Protein AF-A0A942F3J2-F1 (afdb_monomer_lite)

Sequence (173 aa):
MENQNAFQFQWNSALGYSVSLFLLINFIYLLLGILTPILYPGNSMKFTEMFGLVFSPRSDKAAFGKTTLEIVGQNSAIMSTKIAIYQMYFGLYCAIAILHFFIVWFGLKCGHSWALWALTASNFAVIFFFILGARYFSQQLTPLYFKDLPPYATIPGLLLPIATVLGWLGLHS

Secondary structure (DSSP, 8-state):
----------TTSHHHHHHHHHHHHHHHHHHHHHHHHHH-SSS-HHHHHHH-SSS-HHHHHHHHSS-HHHHHHH-HHHHHHHHHHHHHHHHHHHHHHHHHHHIIIIIGGGT-HHHHHHHHHHHHHHHHHHHHHHHHHHHHT----GGGS-HHHHHHHHHHHHHHHHHHHHHH-

Structure (mmCIF, N/CA/C/O backbone):
data_AF-A0A942F3J2-F1
#
_entry.id   AF-A0A942F3J2-F1
#
loop_
_atom_site.group_PDB
_atom_site.id
_atom_site.type_symbol
_atom_site.label_atom_id
_atom_site.label_alt_id
_atom_site.label_comp_id
_atom_site.label_asym_id
_atom_site.label_entity_id
_atom_site.label_seq_id
_atom_site.pdbx_PDB_ins_code
_atom_site.Cartn_x
_atom_site.Cartn_y
_atom_site.Cartn_z
_atom_site.occupancy
_atom_site.B_iso_or_equiv
_atom_site.auth_seq_id
_atom_site.auth_comp_id
_atom_site.auth_asym_id
_atom_site.auth_atom_id
_atom_site.pdbx_PDB_model_num
ATOM 1 N N . MET A 1 1 ? 32.577 -4.123 -32.728 1.00 42.91 1 MET A N 1
ATOM 2 C CA . MET A 1 1 ? 32.293 -4.607 -31.363 1.00 42.91 1 MET A CA 1
ATOM 3 C C . MET A 1 1 ? 31.045 -3.887 -30.894 1.00 42.91 1 MET A C 1
ATOM 5 O O . MET A 1 1 ? 30.982 -2.679 -31.048 1.00 42.91 1 MET A O 1
ATOM 9 N N . GLU A 1 2 ? 30.051 -4.693 -30.525 1.00 42.31 2 GLU A N 1
ATOM 10 C CA . GLU A 1 2 ? 28.687 -4.414 -30.043 1.00 42.31 2 GLU A CA 1
ATOM 11 C C . GLU A 1 2 ? 28.139 -2.9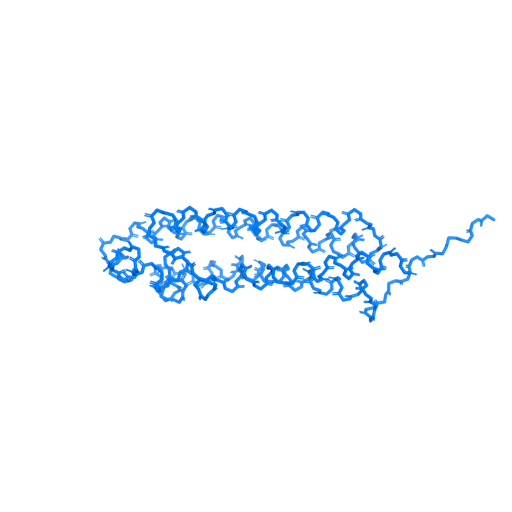82 -30.152 1.00 42.31 2 GLU A C 1
ATOM 13 O O . GLU A 1 2 ? 28.434 -2.111 -29.339 1.00 42.31 2 GLU A O 1
ATOM 18 N N . ASN A 1 3 ? 27.198 -2.801 -31.088 1.00 43.69 3 ASN A N 1
ATOM 19 C CA . ASN A 1 3 ? 26.100 -1.852 -30.914 1.00 43.69 3 ASN A CA 1
ATOM 20 C C . ASN A 1 3 ? 25.304 -2.292 -29.678 1.00 43.69 3 ASN A C 1
ATOM 22 O O . ASN A 1 3 ? 24.368 -3.086 -29.780 1.00 43.69 3 ASN A O 1
ATOM 26 N N . GLN A 1 4 ? 25.691 -1.809 -28.499 1.00 50.28 4 GLN A N 1
ATOM 27 C CA . GLN A 1 4 ? 24.796 -1.826 -27.354 1.00 50.28 4 GLN A CA 1
ATOM 28 C C . GLN A 1 4 ? 23.656 -0.872 -27.697 1.00 50.28 4 GLN A C 1
ATOM 30 O O . GLN A 1 4 ? 23.820 0.346 -27.645 1.00 50.28 4 GLN A O 1
ATOM 35 N N . ASN A 1 5 ? 22.514 -1.422 -28.113 1.00 56.06 5 ASN A N 1
ATOM 36 C CA . ASN A 1 5 ? 21.263 -0.679 -28.153 1.00 56.06 5 ASN A CA 1
ATOM 37 C C . ASN A 1 5 ? 21.021 -0.150 -26.736 1.00 56.06 5 ASN A C 1
ATOM 39 O O . ASN A 1 5 ? 20.577 -0.887 -25.857 1.00 56.06 5 ASN A O 1
ATOM 43 N N . ALA A 1 6 ? 21.404 1.103 -26.490 1.00 66.81 6 ALA A N 1
ATOM 44 C CA . ALA A 1 6 ? 21.184 1.749 -25.213 1.00 66.81 6 ALA A CA 1
ATOM 45 C C . ALA A 1 6 ? 19.676 1.771 -24.973 1.00 66.81 6 ALA A C 1
ATOM 47 O O . ALA A 1 6 ? 18.925 2.320 -25.780 1.00 66.81 6 ALA A O 1
ATOM 48 N N . PHE A 1 7 ? 19.234 1.138 -23.891 1.00 79.69 7 PHE A N 1
ATOM 49 C CA . PHE A 1 7 ? 17.839 1.150 -23.487 1.00 79.69 7 PHE A CA 1
ATOM 50 C C . PHE A 1 7 ? 17.353 2.606 -23.379 1.00 79.69 7 PHE A C 1
ATOM 52 O O . PHE A 1 7 ? 17.855 3.371 -22.553 1.00 79.69 7 PHE A O 1
ATOM 59 N N . GLN A 1 8 ? 16.406 3.010 -24.233 1.00 87.38 8 GLN A N 1
ATOM 60 C CA . GLN A 1 8 ? 15.860 4.368 -24.233 1.00 87.38 8 GLN A CA 1
ATOM 61 C C . GLN A 1 8 ? 14.493 4.399 -23.558 1.00 87.38 8 GLN A C 1
ATOM 63 O O . GLN A 1 8 ? 13.477 4.007 -24.127 1.00 87.38 8 GLN A O 1
ATOM 68 N N . PHE A 1 9 ? 14.466 4.918 -22.334 1.00 92.19 9 PHE A N 1
ATOM 69 C CA . PHE A 1 9 ? 13.232 5.118 -21.589 1.00 92.19 9 PHE A CA 1
ATOM 70 C C . PHE A 1 9 ? 12.391 6.265 -22.172 1.00 92.19 9 PHE A C 1
ATOM 72 O O . PHE A 1 9 ? 12.898 7.363 -22.410 1.00 92.19 9 PHE A O 1
ATOM 79 N N . GLN A 1 10 ? 11.084 6.038 -22.312 1.00 94.31 10 GLN A N 1
ATOM 80 C CA . GLN A 1 10 ? 10.107 7.044 -22.734 1.00 94.31 10 GLN A CA 1
ATOM 81 C C . GLN A 1 10 ? 8.908 7.047 -21.781 1.00 94.31 10 GLN A C 1
ATOM 83 O O . GLN A 1 10 ? 8.343 6.000 -21.484 1.00 94.31 10 GLN A O 1
ATOM 88 N N . TRP A 1 11 ? 8.474 8.227 -21.331 1.00 95.19 11 TRP A N 1
ATOM 89 C CA . TRP A 1 11 ? 7.345 8.352 -20.396 1.00 95.19 11 TRP A CA 1
ATOM 90 C C . TRP A 1 11 ? 5.998 7.920 -20.987 1.00 95.19 11 TRP A C 1
ATOM 92 O O . TRP A 1 11 ? 5.145 7.433 -20.254 1.00 95.19 11 TRP A O 1
ATOM 102 N N . ASN A 1 12 ? 5.832 8.056 -22.304 1.00 94.88 12 ASN A N 1
ATOM 103 C CA . ASN A 1 12 ? 4.596 7.705 -23.008 1.00 94.88 12 ASN A CA 1
ATOM 104 C C . ASN A 1 12 ? 4.555 6.232 -23.459 1.00 94.88 12 ASN A C 1
ATOM 106 O O . ASN A 1 12 ? 3.647 5.842 -24.188 1.00 94.88 12 ASN A O 1
ATOM 110 N N . SER A 1 13 ? 5.538 5.413 -23.068 1.00 95.25 13 SER A N 1
ATOM 111 C CA . SER A 1 13 ? 5.534 3.974 -23.347 1.00 95.25 13 SER A CA 1
ATOM 112 C C . SER A 1 13 ? 4.800 3.191 -22.254 1.00 95.25 13 SER A C 1
ATOM 114 O O . SER A 1 13 ? 4.551 3.701 -21.159 1.00 95.25 13 SER A O 1
ATOM 116 N N . ALA A 1 14 ? 4.507 1.911 -22.513 1.00 95.75 14 ALA A N 1
ATOM 117 C CA . ALA A 1 14 ? 3.944 1.008 -21.505 1.00 95.75 14 ALA A CA 1
ATOM 118 C C . ALA A 1 14 ? 4.797 0.967 -20.220 1.00 95.75 14 ALA A C 1
ATOM 120 O O . ALA A 1 14 ? 4.256 1.021 -19.113 1.00 95.75 14 ALA A O 1
ATOM 121 N N . LEU A 1 15 ? 6.130 0.979 -20.351 1.00 96.19 15 LEU A N 1
ATOM 122 C CA . LEU A 1 15 ? 7.026 1.035 -19.197 1.00 96.19 15 LEU A CA 1
ATOM 123 C C . LEU A 1 15 ? 6.925 2.374 -18.454 1.00 96.19 15 LEU A C 1
ATOM 125 O O . LEU A 1 15 ? 6.917 2.389 -17.225 1.00 96.19 15 LEU A O 1
ATOM 129 N N . GLY A 1 16 ? 6.812 3.493 -19.174 1.00 96.38 16 GLY A N 1
ATOM 130 C CA . GLY A 1 16 ? 6.612 4.818 -18.582 1.00 96.38 16 GLY A CA 1
ATOM 131 C C . GLY A 1 16 ? 5.331 4.920 -17.747 1.00 96.38 16 GLY A C 1
ATOM 132 O O . GLY A 1 16 ? 5.359 5.435 -16.621 1.00 96.38 16 GLY A O 1
ATOM 133 N N . TYR A 1 17 ? 4.228 4.342 -18.229 1.00 97.69 17 TYR A N 1
ATOM 134 C CA . TYR A 1 17 ? 2.990 4.227 -17.454 1.00 97.69 17 TYR A CA 1
ATOM 135 C C . TYR A 1 17 ? 3.141 3.302 -16.241 1.00 97.69 17 TYR A C 1
ATOM 137 O O . TYR A 1 17 ? 2.684 3.654 -15.154 1.00 97.69 17 TYR A O 1
ATOM 145 N N . SER A 1 18 ? 3.828 2.164 -16.383 1.00 97.62 18 SER A N 1
ATOM 146 C CA . SER A 1 18 ? 4.124 1.264 -15.258 1.00 97.62 18 SER A CA 1
ATOM 147 C C . SER A 1 18 ? 4.920 1.963 -14.154 1.00 97.62 18 SER A C 1
ATOM 149 O O . SER A 1 18 ? 4.510 1.951 -12.993 1.00 97.62 18 SER A O 1
ATOM 151 N N . VAL A 1 19 ? 6.008 2.651 -14.523 1.00 97.25 19 VAL A N 1
ATOM 152 C CA . VAL A 1 19 ? 6.818 3.474 -13.612 1.00 97.25 19 VAL A CA 1
ATOM 153 C C . VAL A 1 19 ? 5.938 4.496 -12.893 1.00 97.25 19 VAL A C 1
ATOM 155 O O . VAL A 1 19 ? 6.003 4.603 -11.670 1.00 97.25 19 VAL A O 1
ATOM 158 N N . SER A 1 20 ? 5.074 5.201 -13.626 1.00 97.75 20 SER A N 1
ATOM 159 C CA . SER A 1 20 ? 4.176 6.210 -13.049 1.00 97.75 20 SER A CA 1
ATOM 160 C C . SER A 1 20 ? 3.190 5.609 -12.043 1.00 97.75 20 SER A C 1
ATOM 162 O O . SER A 1 20 ? 2.974 6.180 -10.974 1.00 97.75 20 SER A O 1
ATOM 164 N N . LEU A 1 21 ? 2.630 4.433 -12.338 1.00 97.50 21 LEU A N 1
ATOM 165 C CA . LEU A 1 21 ? 1.716 3.738 -11.431 1.00 97.50 21 LEU A CA 1
ATOM 166 C C . LEU A 1 21 ? 2.424 3.233 -10.171 1.00 97.50 21 LEU A C 1
ATOM 168 O O . LEU A 1 21 ? 1.898 3.411 -9.074 1.00 97.50 21 LEU A O 1
ATOM 172 N N . PHE A 1 22 ? 3.627 2.662 -10.289 1.00 97.44 22 PHE A N 1
ATOM 173 C CA . PHE A 1 22 ? 4.405 2.270 -9.111 1.00 97.44 22 PHE A CA 1
ATOM 174 C C . PHE A 1 22 ? 4.799 3.480 -8.257 1.00 97.44 22 PHE A C 1
ATOM 176 O O . PHE A 1 22 ? 4.722 3.402 -7.031 1.00 97.44 22 PHE A O 1
ATOM 183 N N . LEU A 1 23 ? 5.159 4.613 -8.872 1.00 96.56 23 LEU A N 1
ATOM 184 C CA . LEU A 1 23 ? 5.386 5.863 -8.139 1.00 96.56 23 LEU A CA 1
ATOM 185 C C . LEU A 1 23 ? 4.121 6.334 -7.417 1.00 96.56 23 LEU A C 1
ATOM 187 O O . LEU A 1 23 ? 4.210 6.717 -6.255 1.00 96.56 23 LEU A O 1
ATOM 191 N N . LEU A 1 24 ? 2.954 6.264 -8.060 1.00 95.44 24 LEU A N 1
ATOM 192 C CA . LEU A 1 24 ? 1.680 6.637 -7.444 1.00 95.44 24 LEU A CA 1
ATOM 193 C C . LEU A 1 24 ? 1.332 5.736 -6.249 1.00 95.44 24 LEU A C 1
ATOM 195 O O . LEU A 1 24 ? 0.960 6.241 -5.191 1.00 95.44 24 LEU A O 1
ATOM 199 N N . ILE A 1 25 ? 1.501 4.418 -6.385 1.00 93.75 25 ILE A N 1
ATOM 200 C CA . ILE A 1 25 ? 1.305 3.461 -5.284 1.00 93.75 25 ILE A CA 1
ATOM 201 C C . ILE A 1 25 ? 2.250 3.786 -4.118 1.00 93.75 25 ILE A C 1
ATOM 203 O O . ILE A 1 25 ? 1.812 3.887 -2.972 1.00 93.75 25 ILE A O 1
ATOM 207 N N . ASN A 1 26 ? 3.533 4.019 -4.403 1.00 92.75 26 ASN A N 1
ATOM 208 C CA . ASN A 1 26 ? 4.510 4.383 -3.375 1.00 92.75 26 ASN A CA 1
ATOM 209 C C . ASN A 1 26 ? 4.179 5.715 -2.710 1.00 92.75 26 ASN A C 1
ATOM 211 O O . ASN A 1 26 ? 4.351 5.854 -1.502 1.00 92.75 26 ASN A O 1
ATOM 215 N N . PHE A 1 27 ? 3.694 6.683 -3.483 1.00 93.06 27 PHE A N 1
ATOM 216 C CA . PHE A 1 27 ? 3.292 7.980 -2.966 1.00 93.06 27 PHE A CA 1
ATOM 217 C C . PHE A 1 27 ? 2.136 7.851 -1.970 1.00 93.06 27 PHE A C 1
ATOM 219 O O . PHE A 1 27 ? 2.165 8.510 -0.934 1.00 93.06 27 PHE A O 1
ATOM 226 N N . ILE A 1 28 ? 1.176 6.950 -2.207 1.00 89.88 28 ILE A N 1
ATOM 227 C CA . ILE A 1 28 ? 0.106 6.645 -1.242 1.00 89.88 28 ILE A CA 1
ATOM 228 C C . ILE A 1 28 ? 0.695 6.124 0.077 1.00 89.88 28 ILE A C 1
ATOM 230 O O . ILE A 1 28 ? 0.343 6.630 1.142 1.00 89.88 28 ILE A O 1
ATOM 234 N N . TYR A 1 29 ? 1.617 5.158 0.033 1.00 88.12 29 TYR A N 1
ATOM 235 C CA . TYR A 1 29 ? 2.242 4.628 1.253 1.00 88.12 29 TYR A CA 1
ATOM 236 C C . TYR A 1 29 ? 3.110 5.655 1.975 1.00 88.12 29 TYR A C 1
ATOM 238 O O . TYR A 1 29 ? 3.074 5.731 3.203 1.00 88.12 29 TYR A O 1
ATOM 246 N N . LEU A 1 30 ? 3.849 6.473 1.225 1.00 89.50 30 LEU A N 1
ATOM 247 C CA . LEU A 1 30 ? 4.657 7.550 1.781 1.00 89.50 30 LEU A CA 1
ATOM 248 C C . LEU A 1 30 ? 3.776 8.601 2.465 1.00 89.50 30 LEU A C 1
ATOM 250 O O . LEU A 1 30 ? 4.075 9.013 3.584 1.00 89.50 30 LEU A O 1
ATOM 254 N N . LEU A 1 31 ? 2.670 8.999 1.827 1.00 86.88 31 LEU A N 1
ATOM 255 C CA . LEU A 1 31 ? 1.705 9.924 2.415 1.00 86.88 31 LEU A CA 1
ATOM 256 C C . LEU A 1 31 ? 1.135 9.373 3.718 1.00 86.88 31 LEU A C 1
ATOM 258 O O . LEU A 1 31 ? 1.086 10.107 4.693 1.00 86.88 31 LEU A O 1
ATOM 262 N N . LEU A 1 32 ? 0.754 8.097 3.780 1.00 79.19 32 LEU A N 1
ATOM 263 C CA . LEU A 1 32 ? 0.280 7.496 5.033 1.00 79.19 32 LEU A CA 1
ATOM 264 C C . LEU A 1 32 ? 1.370 7.489 6.102 1.00 79.19 32 LEU A C 1
ATOM 266 O O . LEU A 1 32 ? 1.113 7.851 7.249 1.00 79.19 32 LEU A O 1
ATOM 270 N N . GLY A 1 33 ? 2.586 7.124 5.706 1.00 80.00 33 GLY A N 1
ATOM 271 C CA . GLY A 1 33 ? 3.770 7.138 6.549 1.00 80.00 33 GLY A CA 1
ATOM 272 C C . GLY A 1 33 ? 4.011 8.489 7.227 1.00 80.00 33 GLY A C 1
ATOM 273 O O . GLY A 1 33 ? 4.159 8.566 8.447 1.00 80.00 33 GLY A O 1
ATOM 274 N N . ILE A 1 34 ? 3.992 9.560 6.432 1.00 83.00 34 ILE A N 1
ATOM 275 C CA . ILE A 1 34 ? 4.259 10.935 6.877 1.00 83.00 34 ILE A CA 1
ATOM 276 C C . ILE A 1 34 ? 3.052 11.550 7.589 1.00 83.00 34 ILE A C 1
ATOM 278 O O . ILE A 1 34 ? 3.210 12.217 8.610 1.00 83.00 34 ILE A O 1
ATOM 282 N N . LEU A 1 35 ? 1.841 11.352 7.065 1.00 78.69 35 LEU A N 1
ATOM 283 C CA . LEU A 1 35 ? 0.640 11.978 7.613 1.00 78.69 35 LEU A CA 1
ATOM 284 C C . LEU A 1 35 ? 0.252 11.383 8.959 1.00 78.69 35 LEU A C 1
ATOM 286 O O . LEU A 1 35 ? -0.323 12.097 9.767 1.00 78.69 35 LEU A O 1
ATOM 290 N N . THR A 1 36 ? 0.583 10.125 9.246 1.00 71.50 36 THR A N 1
ATOM 291 C CA . THR A 1 36 ? 0.244 9.496 10.531 1.00 71.50 36 THR A CA 1
ATOM 292 C C . THR A 1 36 ? 0.720 10.319 11.738 1.00 71.50 36 THR A C 1
ATOM 294 O O . THR A 1 36 ? -0.139 10.795 12.479 1.00 71.50 36 THR A O 1
ATOM 297 N N . PRO A 1 37 ? 2.022 10.596 11.954 1.00 70.00 37 PRO A N 1
ATOM 298 C CA . PRO A 1 37 ? 2.447 11.418 13.093 1.00 70.00 37 PRO A CA 1
ATOM 299 C C . PRO A 1 37 ? 1.772 12.798 13.144 1.00 70.00 37 PRO A C 1
ATOM 301 O O . PRO A 1 37 ? 1.546 13.330 14.227 1.00 70.00 37 PRO A O 1
ATOM 304 N N . ILE A 1 38 ? 1.438 13.369 11.981 1.00 73.19 38 ILE A N 1
ATOM 305 C CA . ILE A 1 38 ? 0.835 14.705 11.845 1.00 73.19 38 ILE A CA 1
ATOM 306 C C . ILE A 1 38 ? -0.674 14.691 12.131 1.00 73.19 38 ILE A C 1
ATOM 308 O O . ILE A 1 38 ? -1.220 15.689 12.597 1.00 73.19 38 ILE A O 1
ATOM 312 N N . LEU A 1 39 ? -1.360 13.582 11.852 1.00 67.25 39 LEU A N 1
ATOM 313 C CA . LEU A 1 39 ? -2.804 13.421 12.036 1.00 67.25 39 LEU A CA 1
ATOM 314 C C . LEU A 1 39 ? -3.167 12.847 13.414 1.00 67.25 39 LEU A C 1
ATOM 316 O O . LEU A 1 39 ? -4.307 13.020 13.853 1.00 67.25 39 LEU A O 1
ATOM 320 N N . TYR A 1 40 ? -2.199 12.260 14.126 1.00 65.75 40 TYR A N 1
ATOM 321 C CA . TYR A 1 40 ? -2.332 11.774 15.505 1.00 65.75 40 TYR A CA 1
ATOM 322 C C . TYR A 1 40 ? -1.658 12.641 16.606 1.00 65.75 40 TYR A C 1
ATOM 324 O O . TYR A 1 40 ? -1.204 12.073 17.606 1.00 65.75 40 TYR A O 1
ATOM 332 N N . PRO A 1 41 ? -1.568 13.988 16.534 1.00 60.03 41 PRO A N 1
ATOM 333 C CA . PRO A 1 41 ? -1.040 14.758 17.649 1.00 60.03 41 PRO A CA 1
ATOM 334 C C . PRO A 1 41 ? -2.048 14.699 18.802 1.00 60.03 41 PRO A C 1
ATOM 336 O O . PRO A 1 41 ? -3.184 15.150 18.676 1.00 60.03 41 PRO A O 1
ATOM 339 N N . GLY A 1 42 ? -1.628 14.120 19.929 1.00 53.03 42 GLY A N 1
ATOM 340 C CA . GLY A 1 42 ? -2.326 14.223 21.212 1.00 53.03 42 GLY A CA 1
ATOM 341 C C . GLY A 1 42 ? -3.773 13.721 21.216 1.00 53.03 42 GLY A C 1
ATOM 342 O O . GLY A 1 42 ? -4.699 14.513 21.354 1.00 53.03 42 GLY A O 1
ATOM 343 N N . ASN A 1 43 ? -3.976 12.400 21.143 1.00 54.94 43 ASN A N 1
ATOM 344 C CA . ASN A 1 43 ? -5.285 11.759 21.356 1.00 54.94 43 ASN A CA 1
ATOM 345 C C . ASN A 1 43 ? -6.423 12.267 20.439 1.00 54.94 43 ASN A C 1
ATOM 347 O O . ASN A 1 43 ? -7.603 12.119 20.767 1.00 54.94 43 ASN A O 1
ATOM 351 N N . SER A 1 44 ? -6.100 12.860 19.285 1.00 58.31 44 SER A N 1
ATOM 352 C CA . SER A 1 44 ? -7.088 13.432 18.371 1.00 58.31 44 SER A CA 1
ATOM 353 C C . SER A 1 44 ? -8.044 12.349 17.837 1.00 58.31 44 SER A C 1
ATOM 355 O O . SER A 1 44 ? -7.715 11.517 16.991 1.00 58.31 44 SER A O 1
ATOM 357 N N . MET A 1 45 ? -9.287 12.369 18.325 1.00 62.28 45 MET A N 1
ATOM 358 C CA . MET A 1 45 ? -10.329 11.403 17.946 1.00 62.28 45 MET A CA 1
ATOM 359 C C . MET A 1 45 ? -10.765 11.516 16.470 1.00 62.28 45 MET A C 1
ATOM 361 O O . MET A 1 45 ? -11.272 10.551 15.905 1.00 62.28 45 MET A O 1
ATOM 365 N N . LYS A 1 46 ? -10.483 12.647 15.804 1.00 65.75 46 LYS A N 1
ATOM 366 C CA . LYS A 1 46 ? -10.928 12.958 14.431 1.00 65.75 46 LYS A CA 1
ATOM 367 C C . LYS A 1 46 ? -10.463 11.959 13.368 1.00 65.75 46 LYS A C 1
ATOM 369 O O . LYS A 1 46 ? -11.226 11.607 12.475 1.00 65.75 46 LYS A O 1
ATOM 374 N N . PHE A 1 47 ? -9.219 11.482 13.439 1.00 66.19 47 PHE A N 1
ATOM 375 C CA . PHE A 1 47 ? -8.734 10.505 12.456 1.00 66.19 47 PHE A CA 1
ATOM 376 C C . PHE A 1 47 ? -9.404 9.136 12.651 1.00 66.19 47 PHE A C 1
ATOM 378 O O . PHE A 1 47 ? -9.733 8.435 11.696 1.00 66.19 47 PHE A O 1
ATOM 385 N N . THR A 1 48 ? -9.667 8.784 13.908 1.00 69.38 48 THR A N 1
ATOM 386 C CA . THR A 1 48 ? -10.323 7.531 14.289 1.00 69.38 48 THR A CA 1
ATOM 387 C C . THR A 1 48 ? -11.821 7.541 13.959 1.00 69.38 48 THR A C 1
ATOM 389 O O . THR A 1 48 ? -12.384 6.501 13.625 1.00 69.38 48 THR A O 1
ATOM 392 N N . GLU A 1 49 ? -12.461 8.710 13.956 1.00 71.25 49 GLU A N 1
ATOM 393 C CA . GLU A 1 49 ? -13.810 8.889 13.405 1.00 71.25 49 GLU A CA 1
ATOM 394 C C . GLU A 1 49 ? -13.855 8.679 11.886 1.00 71.25 49 GLU A C 1
ATOM 396 O O . GLU A 1 49 ? -14.812 8.101 11.381 1.00 71.25 49 GLU A O 1
ATOM 401 N N . MET A 1 50 ? -12.823 9.118 11.157 1.00 71.19 50 MET A N 1
ATOM 402 C CA . MET A 1 50 ? -12.786 9.031 9.693 1.00 71.19 50 MET A CA 1
ATOM 403 C C . MET A 1 50 ? -12.487 7.611 9.194 1.00 71.19 50 MET A C 1
ATOM 405 O O . MET A 1 50 ? -13.128 7.141 8.255 1.00 71.19 50 MET A O 1
ATOM 409 N N . PHE A 1 51 ? -11.535 6.918 9.824 1.00 75.88 51 PHE A N 1
ATOM 410 C CA . PHE A 1 51 ? -11.049 5.611 9.362 1.00 75.88 51 PHE A CA 1
ATOM 411 C C . PHE A 1 51 ? -11.477 4.430 10.245 1.00 75.88 51 PHE A C 1
ATOM 413 O O . PHE A 1 51 ? -11.161 3.286 9.935 1.00 75.88 51 PHE A O 1
ATOM 420 N N . GLY A 1 52 ? -12.215 4.678 11.328 1.00 79.81 52 GLY A N 1
ATOM 421 C CA . GLY A 1 52 ? -12.614 3.641 12.278 1.00 79.81 52 GLY A CA 1
ATOM 422 C C . GLY A 1 52 ? -11.486 3.233 13.227 1.00 79.81 52 GLY A C 1
ATOM 423 O O . GLY A 1 52 ? -10.415 3.841 13.269 1.00 79.81 52 GLY A O 1
ATOM 424 N N . LEU A 1 53 ? -11.733 2.199 14.026 1.00 82.31 53 LEU A N 1
ATOM 425 C CA . LEU A 1 53 ? -10.769 1.523 14.889 1.00 82.31 53 LEU A CA 1
ATOM 426 C C . LEU A 1 53 ? -9.881 0.551 14.097 1.00 82.31 53 LEU A C 1
ATOM 428 O O . LEU A 1 53 ? -8.662 0.605 14.263 1.00 82.31 53 LEU A O 1
ATOM 432 N N . VAL A 1 54 ? -10.476 -0.292 13.246 1.00 84.56 54 VAL A N 1
ATOM 433 C CA . VAL A 1 54 ? -9.783 -1.378 12.528 1.00 84.56 54 VAL A CA 1
ATOM 434 C C . VAL A 1 54 ? -9.903 -1.219 11.012 1.00 84.56 54 VAL A C 1
ATOM 436 O O . VAL A 1 54 ? -8.877 -1.086 10.347 1.00 84.56 54 VAL A O 1
ATOM 439 N N . PHE A 1 55 ? -11.128 -1.208 10.468 1.00 84.88 55 PHE A N 1
ATOM 440 C CA . PHE A 1 55 ? -11.368 -1.103 9.016 1.00 84.88 55 PHE A CA 1
ATOM 441 C C . PHE A 1 55 ? -12.188 0.128 8.637 1.00 84.88 55 PHE A C 1
ATOM 443 O O . PHE A 1 55 ? -11.800 0.880 7.744 1.00 84.88 55 PHE A O 1
ATOM 450 N N . SER A 1 56 ? -13.328 0.326 9.302 1.00 87.81 56 SER A N 1
ATOM 451 C CA . SER A 1 56 ? -14.222 1.454 9.057 1.00 87.81 56 SER A CA 1
ATOM 452 C C . SER A 1 56 ? -15.146 1.682 10.257 1.00 87.81 56 SER A C 1
ATOM 454 O O . SER A 1 56 ? -15.503 0.722 10.944 1.00 87.81 56 SER A O 1
ATOM 456 N N . PRO A 1 57 ? -15.655 2.907 10.480 1.00 88.06 57 PRO A N 1
ATOM 457 C CA . PRO A 1 57 ? -16.610 3.164 11.561 1.00 88.06 57 PRO A CA 1
ATOM 458 C C . PRO A 1 57 ? -17.857 2.270 11.490 1.00 88.06 57 PRO A C 1
ATOM 460 O O . PRO A 1 57 ? -18.426 1.895 12.514 1.00 88.06 57 PRO A O 1
ATOM 463 N N . ARG A 1 58 ? -18.276 1.900 10.272 1.00 89.50 58 ARG A N 1
ATOM 464 C CA . ARG A 1 58 ? -19.440 1.043 10.032 1.00 89.50 58 ARG A CA 1
ATOM 465 C C . ARG A 1 58 ? -19.184 -0.401 10.457 1.00 89.50 58 ARG A C 1
ATOM 467 O O . ARG A 1 58 ? -19.985 -0.951 11.210 1.00 89.50 58 ARG A O 1
ATOM 474 N N . SER A 1 59 ? -18.100 -1.006 9.968 1.00 90.25 59 SER A N 1
ATOM 475 C CA . SER A 1 59 ? -17.725 -2.380 10.326 1.00 90.25 59 SER A CA 1
ATOM 476 C C . SER A 1 59 ? -17.410 -2.491 11.810 1.00 90.25 59 SER A C 1
ATOM 478 O O . SER A 1 59 ? -17.803 -3.455 12.453 1.00 90.25 59 SER A O 1
ATOM 480 N N . ASP A 1 60 ? -16.771 -1.477 12.382 1.00 88.62 60 ASP A N 1
ATOM 481 C CA . ASP A 1 60 ? -16.355 -1.524 13.778 1.00 88.62 60 ASP A CA 1
ATOM 482 C C . ASP A 1 60 ? -17.562 -1.377 14.709 1.00 88.62 60 ASP A C 1
ATOM 484 O O . ASP A 1 60 ? -17.677 -2.112 15.687 1.00 88.62 60 ASP A O 1
ATOM 488 N N . LYS A 1 61 ? -18.539 -0.529 14.357 1.00 90.94 61 LYS A N 1
ATOM 489 C CA . LYS A 1 61 ? -19.814 -0.474 15.085 1.00 90.94 61 LYS A CA 1
ATOM 490 C C . LYS A 1 61 ? -20.575 -1.797 15.020 1.00 90.94 61 LYS A C 1
ATOM 492 O O . LYS A 1 61 ? -21.150 -2.208 16.024 1.00 90.94 61 LYS A O 1
ATOM 497 N N . ALA A 1 62 ? -20.582 -2.461 13.864 1.00 91.50 62 ALA A N 1
ATOM 498 C CA . ALA A 1 62 ? -21.212 -3.771 13.720 1.00 91.50 62 ALA A CA 1
ATOM 499 C C . ALA A 1 62 ? -20.485 -4.857 14.535 1.00 91.50 62 ALA A C 1
ATOM 501 O O . ALA A 1 62 ? -21.142 -5.681 15.160 1.00 91.50 62 ALA A O 1
ATOM 502 N N . ALA A 1 63 ? -19.150 -4.819 14.574 1.00 91.38 63 ALA A N 1
ATOM 503 C CA . ALA A 1 63 ? -18.316 -5.762 15.317 1.00 91.38 63 ALA A CA 1
ATOM 504 C C . ALA A 1 63 ? -18.430 -5.602 16.840 1.00 91.38 63 ALA A C 1
ATOM 506 O O . ALA A 1 63 ? -18.511 -6.589 17.566 1.00 91.38 63 ALA A O 1
ATOM 507 N N . PHE A 1 64 ? -18.404 -4.362 17.334 1.00 90.00 64 PHE A N 1
ATOM 508 C CA . PHE A 1 64 ? -18.267 -4.073 18.765 1.00 90.00 64 PHE A CA 1
ATOM 509 C C . PHE A 1 64 ? -19.564 -3.579 19.423 1.00 90.00 64 PHE A C 1
ATOM 511 O O . PHE A 1 64 ? -19.583 -3.322 20.627 1.00 90.00 64 PHE A O 1
ATOM 518 N N . GLY A 1 65 ? -20.639 -3.389 18.650 1.00 91.50 65 GLY A N 1
ATOM 519 C CA . GLY A 1 65 ? -21.933 -2.881 19.126 1.00 91.50 65 GLY A CA 1
ATOM 520 C C . GLY A 1 65 ? -21.916 -1.422 19.600 1.00 91.50 65 GLY A C 1
ATOM 521 O O . GLY A 1 65 ? -22.950 -0.892 19.999 1.00 91.50 65 GLY A O 1
ATOM 522 N N . LYS A 1 66 ? -20.756 -0.764 19.549 1.00 90.44 66 LYS A N 1
ATOM 523 C CA . LYS A 1 66 ? -20.512 0.609 19.994 1.00 90.44 66 LYS A CA 1
ATOM 524 C C . LYS A 1 66 ? -19.777 1.372 18.908 1.00 90.44 66 LYS A C 1
ATOM 526 O O . LYS A 1 66 ? -19.017 0.801 18.128 1.00 90.44 66 LYS A O 1
ATOM 531 N N . THR A 1 67 ? -19.995 2.674 18.853 1.00 87.56 67 THR A N 1
ATOM 532 C CA . THR A 1 67 ? -19.216 3.561 17.993 1.00 87.56 67 THR A CA 1
ATOM 533 C C . THR A 1 67 ? -17.762 3.615 18.455 1.00 87.56 67 THR A C 1
ATOM 535 O O . THR A 1 67 ? -17.447 3.412 19.629 1.00 87.56 67 THR A O 1
ATOM 538 N N . THR A 1 68 ? -16.855 3.941 17.536 1.00 81.94 68 THR A N 1
ATOM 539 C CA . THR A 1 68 ? -15.432 4.055 17.861 1.00 81.94 68 THR A CA 1
ATOM 540 C C . THR A 1 68 ? -15.158 5.071 18.974 1.00 81.94 68 THR A C 1
ATOM 542 O O . THR A 1 68 ? -14.303 4.836 19.823 1.00 81.94 68 THR A O 1
ATOM 545 N N . LEU A 1 69 ? -15.922 6.167 19.010 1.00 82.19 69 LEU A N 1
ATOM 546 C CA . LEU A 1 69 ? -15.832 7.189 20.055 1.00 82.19 69 LEU A CA 1
ATOM 547 C C . LEU A 1 69 ? -16.237 6.666 21.428 1.00 82.19 69 LEU A C 1
ATOM 549 O O . LEU A 1 69 ? -15.569 6.966 22.410 1.00 82.19 69 LEU A O 1
ATOM 553 N N . GLU A 1 70 ? -17.296 5.864 21.510 1.00 87.56 70 GLU A N 1
ATOM 554 C CA . GLU A 1 70 ? -17.720 5.267 22.779 1.00 87.56 70 GLU A CA 1
ATOM 555 C C . GLU A 1 70 ? -16.669 4.287 23.309 1.00 87.56 70 GLU A C 1
ATOM 557 O O . GLU A 1 70 ? -16.408 4.255 24.509 1.00 87.56 70 GLU A O 1
ATOM 562 N N . ILE A 1 71 ? -16.030 3.519 22.420 1.00 84.69 71 ILE A N 1
ATOM 563 C CA . ILE A 1 71 ? -14.960 2.579 22.786 1.00 84.69 71 ILE A CA 1
ATOM 564 C C . ILE A 1 71 ? -13.737 3.339 23.312 1.00 84.69 71 ILE A C 1
ATOM 566 O O . ILE A 1 71 ? -13.228 3.025 24.388 1.00 84.69 71 ILE A O 1
ATOM 570 N N . VAL A 1 72 ? -13.287 4.360 22.580 1.00 82.62 72 VAL A N 1
ATOM 571 C CA . VAL A 1 72 ? -12.124 5.173 22.967 1.00 82.62 72 VAL A CA 1
ATOM 572 C C . VAL A 1 72 ? -12.408 6.005 24.221 1.00 82.62 72 VAL A C 1
ATOM 574 O O . VAL A 1 72 ? -11.541 6.119 25.085 1.00 82.62 72 VAL A O 1
ATOM 577 N N . GLY A 1 73 ? -13.622 6.540 24.361 1.00 82.19 73 GLY A N 1
ATOM 578 C CA . GLY A 1 73 ? -14.044 7.306 25.533 1.00 82.19 73 GLY A CA 1
ATOM 579 C C . GLY A 1 73 ? -14.135 6.463 26.807 1.00 82.19 73 GLY A C 1
ATOM 580 O O . GLY A 1 73 ? -13.899 6.978 27.895 1.00 82.19 73 GLY A O 1
ATOM 581 N N . GLN A 1 74 ? -14.428 5.164 26.683 1.00 85.62 74 GLN A N 1
ATOM 582 C CA . GLN A 1 74 ? -14.450 4.226 27.812 1.00 85.62 74 GLN A CA 1
ATOM 583 C C . GLN A 1 74 ? -13.060 3.699 28.174 1.00 85.62 74 GLN A C 1
ATOM 585 O O . GLN A 1 74 ? -12.820 3.358 29.331 1.00 85.62 74 GLN A O 1
ATOM 590 N N . ASN A 1 75 ? -12.147 3.608 27.204 1.00 84.00 75 ASN A N 1
ATOM 591 C CA . ASN A 1 75 ? -10.802 3.103 27.437 1.00 84.00 75 ASN A CA 1
ATOM 592 C C . ASN A 1 75 ? -9.773 3.806 26.541 1.00 84.00 75 ASN A C 1
ATOM 594 O O . ASN A 1 75 ? -9.505 3.395 25.408 1.00 84.00 75 ASN A O 1
ATOM 598 N N . SER A 1 76 ? -9.135 4.836 27.095 1.00 81.94 76 SER A N 1
ATOM 599 C CA . SER A 1 76 ? -8.094 5.608 26.411 1.00 81.94 76 SER A CA 1
ATOM 600 C C . SER A 1 76 ? -6.855 4.776 26.057 1.00 81.94 76 SER A C 1
ATOM 602 O O . SER A 1 76 ? -6.154 5.117 25.104 1.00 81.94 76 SER A O 1
ATOM 604 N N . ALA A 1 77 ? -6.602 3.656 26.748 1.00 86.31 77 ALA A N 1
ATOM 605 C CA . ALA A 1 77 ? -5.476 2.779 26.434 1.00 86.31 77 ALA A CA 1
ATOM 606 C C . ALA A 1 77 ? -5.625 2.130 25.050 1.00 86.31 77 ALA A C 1
ATOM 608 O O . ALA A 1 77 ? -4.627 1.975 24.353 1.00 86.31 77 ALA A O 1
ATOM 609 N N . ILE A 1 78 ? -6.854 1.833 24.603 1.00 84.69 78 ILE A N 1
ATOM 610 C CA . ILE A 1 78 ? -7.109 1.276 23.262 1.00 84.69 78 ILE A CA 1
ATOM 611 C C . ILE A 1 78 ? -6.621 2.245 22.180 1.00 84.69 78 ILE A C 1
ATOM 613 O O . ILE A 1 78 ? -5.964 1.832 21.223 1.00 84.69 78 ILE A O 1
ATOM 617 N N . MET A 1 79 ? -6.903 3.539 22.347 1.00 81.38 79 MET A N 1
ATOM 618 C CA . MET A 1 79 ? -6.454 4.572 21.416 1.00 81.38 79 MET A CA 1
ATOM 619 C C . MET A 1 79 ? -4.931 4.704 21.426 1.00 81.38 79 MET A C 1
ATOM 621 O O . MET A 1 79 ? -4.315 4.700 20.363 1.00 81.38 79 MET A O 1
ATOM 625 N N . SER A 1 80 ? -4.309 4.740 22.607 1.00 82.81 80 SER A N 1
ATOM 626 C CA . SER A 1 80 ? -2.848 4.799 22.734 1.00 82.81 80 SER A CA 1
ATOM 627 C C . SER A 1 80 ? -2.159 3.595 22.085 1.00 82.81 80 SER A C 1
ATOM 629 O O . SER A 1 80 ? -1.191 3.767 21.344 1.00 82.81 80 SER A O 1
ATOM 631 N N . THR A 1 81 ? -2.676 2.379 22.295 1.00 85.25 81 THR A N 1
ATOM 632 C CA . THR A 1 81 ? -2.155 1.159 21.661 1.00 85.25 81 THR A CA 1
ATOM 633 C C . THR A 1 81 ? -2.313 1.212 20.145 1.00 85.25 81 THR A C 1
ATOM 635 O O . THR A 1 81 ? -1.363 0.916 19.423 1.00 85.25 81 THR A O 1
ATOM 638 N N . LYS A 1 82 ? -3.478 1.642 19.648 1.00 83.25 82 LYS A N 1
ATOM 639 C CA . LYS A 1 82 ? -3.723 1.826 18.214 1.00 83.25 82 LYS A CA 1
ATOM 640 C C . LYS A 1 82 ? -2.727 2.814 17.602 1.00 83.25 82 LYS A C 1
ATOM 642 O O . LYS A 1 82 ? -2.120 2.496 16.582 1.00 83.25 82 LYS A O 1
ATOM 647 N N . ILE A 1 83 ? -2.540 3.981 18.221 1.00 81.06 83 ILE A N 1
ATOM 648 C CA . ILE A 1 83 ? -1.587 4.998 17.754 1.00 81.06 83 ILE A CA 1
ATOM 649 C C . ILE A 1 83 ? -0.172 4.418 17.726 1.00 81.06 83 ILE A C 1
ATOM 651 O O . ILE A 1 83 ? 0.495 4.528 16.703 1.00 81.06 83 ILE A O 1
ATOM 655 N N . ALA A 1 84 ? 0.272 3.757 18.799 1.00 84.56 84 ALA A N 1
ATOM 656 C CA . ALA A 1 84 ? 1.609 3.170 18.870 1.00 84.56 84 ALA A CA 1
ATOM 657 C C . ALA A 1 84 ? 1.844 2.125 17.765 1.00 84.56 84 ALA A C 1
ATOM 659 O O . ALA A 1 84 ? 2.862 2.172 17.073 1.00 84.56 84 ALA A O 1
ATOM 660 N N . ILE A 1 85 ? 0.878 1.227 17.555 1.00 84.88 85 ILE A N 1
ATOM 661 C CA . ILE A 1 85 ? 0.932 0.203 16.507 1.00 84.88 85 ILE A CA 1
ATOM 662 C C . ILE A 1 85 ? 0.976 0.850 15.117 1.00 84.88 85 ILE A C 1
ATOM 664 O O . ILE A 1 85 ? 1.824 0.490 14.299 1.00 84.88 85 ILE A O 1
ATOM 668 N N . TYR A 1 86 ? 0.107 1.827 14.844 1.00 82.06 86 TYR A N 1
ATOM 669 C CA . TYR A 1 86 ? 0.119 2.529 13.563 1.00 82.06 86 TYR A CA 1
ATOM 670 C C . TYR A 1 86 ? 1.421 3.288 13.342 1.00 82.06 86 TYR A C 1
ATOM 672 O O . TYR A 1 86 ? 1.977 3.197 12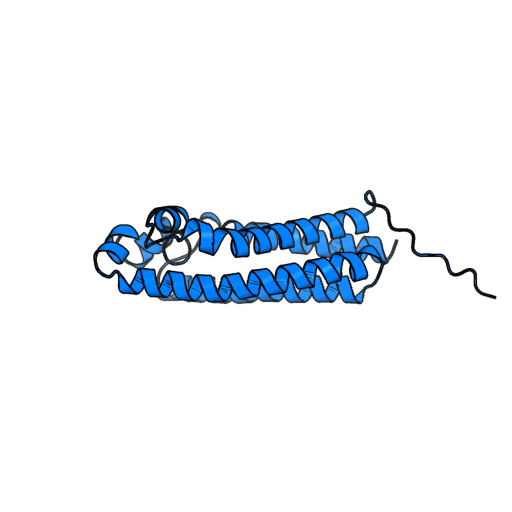.256 1.00 82.06 86 TYR A O 1
ATOM 680 N N . GLN A 1 87 ? 1.958 3.966 14.355 1.00 83.00 87 GLN A N 1
ATOM 681 C CA . GLN A 1 87 ? 3.229 4.678 14.245 1.00 83.00 87 GLN A CA 1
ATOM 682 C C . GLN A 1 87 ? 4.374 3.734 13.841 1.00 83.00 87 GLN A C 1
ATOM 684 O O . GLN A 1 87 ? 5.178 4.079 12.974 1.00 83.00 87 GLN A O 1
ATOM 689 N N . MET A 1 88 ? 4.415 2.523 14.411 1.00 85.06 88 MET A N 1
ATOM 690 C CA . MET A 1 88 ? 5.387 1.489 14.038 1.00 85.06 88 MET A CA 1
ATOM 691 C C . MET A 1 88 ? 5.179 1.000 12.597 1.00 85.06 88 MET A C 1
ATOM 693 O O . MET A 1 88 ? 6.124 1.001 11.806 1.00 85.06 88 MET A O 1
ATOM 697 N N . TYR A 1 89 ? 3.948 0.632 12.225 1.00 84.12 89 TYR A N 1
ATOM 698 C CA . TYR A 1 89 ? 3.647 0.161 10.867 1.00 84.12 89 TYR A CA 1
ATOM 699 C C . TYR A 1 89 ? 3.916 1.227 9.805 1.00 84.12 89 TYR A C 1
ATOM 701 O O . TYR A 1 89 ? 4.492 0.935 8.760 1.00 84.12 89 TYR A O 1
ATOM 709 N N . PHE A 1 90 ? 3.535 2.472 10.062 1.00 83.94 90 PHE A N 1
ATOM 710 C CA . PHE A 1 90 ? 3.707 3.569 9.121 1.00 83.94 90 PHE A CA 1
ATOM 711 C C . PHE A 1 90 ? 5.167 4.012 8.985 1.00 83.94 90 PHE A C 1
ATOM 713 O O . PHE A 1 90 ? 5.577 4.395 7.889 1.00 83.94 90 PHE A O 1
ATOM 720 N N . GLY A 1 91 ? 5.988 3.837 10.026 1.00 85.38 91 GLY A N 1
ATOM 721 C CA . GLY A 1 91 ? 7.445 3.923 9.900 1.00 85.38 91 GLY A CA 1
ATOM 722 C C . GLY A 1 91 ? 8.012 2.903 8.904 1.00 85.38 91 GLY A C 1
ATOM 723 O O . GLY A 1 91 ? 8.826 3.261 8.049 1.00 85.38 91 GLY A O 1
ATOM 724 N N . LEU A 1 92 ? 7.530 1.654 8.944 1.00 88.31 92 LEU A N 1
ATOM 725 C CA . LEU A 1 92 ? 7.910 0.624 7.967 1.00 88.31 92 LEU A CA 1
ATOM 726 C C . LEU A 1 92 ? 7.426 0.969 6.552 1.00 88.31 92 LEU A C 1
ATOM 728 O O . LEU A 1 92 ? 8.190 0.815 5.600 1.00 88.31 92 LEU A O 1
ATOM 732 N N . TYR A 1 93 ? 6.207 1.498 6.400 1.00 87.50 93 TYR A N 1
ATOM 733 C CA . TYR A 1 93 ? 5.711 1.969 5.100 1.00 87.50 93 TYR A CA 1
ATOM 734 C C . TYR A 1 93 ? 6.567 3.098 4.520 1.00 87.50 93 TYR A C 1
ATOM 736 O O . TYR A 1 93 ? 6.856 3.066 3.327 1.00 87.50 93 TYR A O 1
ATOM 744 N N . CYS A 1 94 ? 7.027 4.051 5.338 1.00 89.75 94 CYS A N 1
ATOM 745 C CA . CYS A 1 94 ? 7.981 5.077 4.904 1.00 89.75 94 CYS A CA 1
ATOM 746 C C . CYS A 1 94 ? 9.276 4.455 4.370 1.00 89.75 94 CYS A C 1
ATOM 748 O O . CYS A 1 94 ? 9.711 4.791 3.268 1.00 89.75 94 CYS A O 1
ATOM 750 N N . ALA A 1 95 ? 9.879 3.529 5.122 1.00 91.06 95 ALA A N 1
ATOM 751 C CA . ALA A 1 95 ? 11.115 2.867 4.708 1.00 91.06 95 ALA A CA 1
ATOM 752 C C . ALA A 1 95 ? 10.937 2.087 3.392 1.00 91.06 95 ALA A C 1
ATOM 754 O O . ALA A 1 95 ? 11.749 2.220 2.474 1.00 91.06 95 ALA A O 1
ATOM 755 N N . ILE A 1 96 ? 9.842 1.328 3.269 1.00 90.88 96 ILE A N 1
ATOM 756 C CA . ILE A 1 96 ? 9.499 0.578 2.053 1.00 90.88 96 ILE A CA 1
ATOM 757 C C . ILE A 1 96 ? 9.241 1.527 0.879 1.00 90.88 96 ILE A C 1
ATOM 759 O O . ILE A 1 96 ? 9.731 1.272 -0.216 1.00 90.88 96 ILE A O 1
ATOM 763 N N . ALA A 1 97 ? 8.521 2.632 1.083 1.00 92.12 97 ALA A N 1
ATOM 764 C CA . ALA A 1 97 ? 8.231 3.597 0.026 1.00 92.12 97 ALA A CA 1
ATOM 765 C C . ALA A 1 97 ? 9.507 4.261 -0.513 1.00 92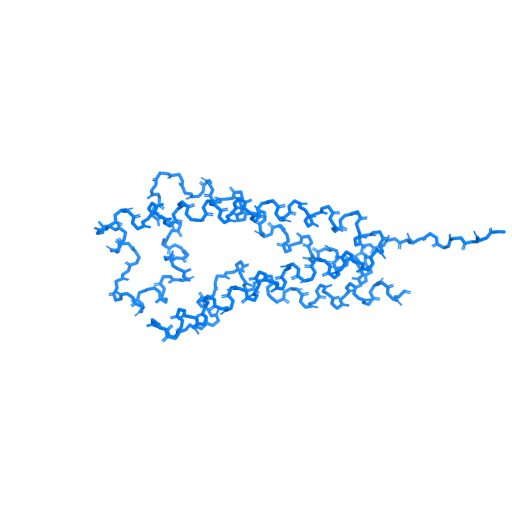.12 97 ALA A C 1
ATOM 767 O O . ALA A 1 97 ? 9.650 4.411 -1.728 1.00 92.12 97 ALA A O 1
ATOM 768 N N . ILE A 1 98 ? 10.456 4.597 0.368 1.00 93.88 98 ILE A N 1
ATOM 769 C CA . ILE A 1 98 ? 11.778 5.104 -0.025 1.00 93.88 98 ILE A CA 1
ATOM 770 C C . ILE A 1 98 ? 12.513 4.046 -0.855 1.00 93.88 98 ILE A C 1
ATOM 772 O O . ILE A 1 98 ? 12.967 4.339 -1.960 1.00 93.88 98 ILE A O 1
ATOM 776 N N . LEU A 1 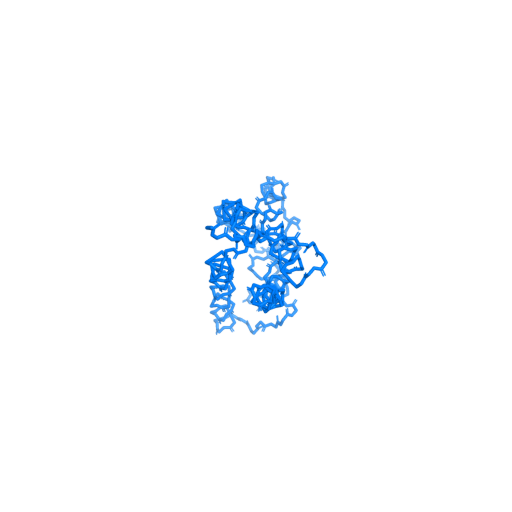99 ? 12.588 2.803 -0.369 1.00 95.38 99 LEU A N 1
ATOM 777 C CA . LEU A 1 99 ? 13.246 1.714 -1.094 1.00 95.38 99 LEU A CA 1
ATOM 778 C C . LEU A 1 99 ? 12.604 1.475 -2.468 1.00 95.38 99 LEU A C 1
ATOM 780 O O . LEU A 1 99 ? 13.302 1.379 -3.476 1.00 95.38 99 LEU A O 1
ATOM 784 N N . HIS A 1 100 ? 11.276 1.417 -2.528 1.00 96.31 100 HIS A N 1
ATOM 785 C CA . HIS A 1 100 ? 10.556 1.254 -3.780 1.00 96.31 100 HIS A CA 1
ATOM 786 C C . HIS A 1 100 ? 10.806 2.419 -4.737 1.00 96.31 100 HIS A C 1
ATOM 788 O O . HIS A 1 100 ? 10.953 2.176 -5.931 1.00 96.31 100 HIS A O 1
ATOM 794 N N . PHE A 1 101 ? 10.896 3.661 -4.251 1.00 97.06 101 PHE A N 1
ATOM 795 C CA . PHE A 1 101 ? 11.260 4.800 -5.093 1.00 97.06 101 PHE A CA 1
ATOM 796 C C . PHE A 1 101 ? 12.620 4.576 -5.767 1.00 97.06 101 PHE A C 1
ATOM 798 O O . PHE A 1 101 ? 12.724 4.728 -6.984 1.00 97.06 101 PHE A O 1
ATOM 805 N N . PHE A 1 102 ? 13.634 4.128 -5.017 1.00 97.62 102 PHE A N 1
ATOM 806 C CA . PHE A 1 102 ? 14.942 3.789 -5.588 1.00 97.62 102 PHE A CA 1
ATOM 807 C C . PHE A 1 102 ? 14.853 2.649 -6.613 1.00 97.62 102 PHE A C 1
ATOM 809 O O . PHE A 1 102 ? 15.416 2.765 -7.701 1.00 97.62 102 PHE A O 1
ATOM 816 N N . ILE A 1 103 ? 14.112 1.576 -6.316 1.00 97.81 103 ILE A N 1
ATOM 817 C CA . ILE A 1 103 ? 13.939 0.445 -7.245 1.00 97.81 103 ILE A CA 1
ATOM 818 C C . ILE A 1 103 ? 13.213 0.887 -8.523 1.00 97.81 103 ILE A C 1
ATOM 820 O O . ILE A 1 103 ? 13.593 0.478 -9.620 1.00 97.81 103 ILE A O 1
ATOM 824 N N . VAL A 1 104 ? 12.201 1.748 -8.415 1.00 97.38 104 VAL A N 1
ATOM 825 C CA . VAL A 1 104 ? 11.511 2.304 -9.582 1.00 97.38 104 VAL A CA 1
ATOM 826 C C . VAL A 1 104 ? 12.466 3.167 -10.406 1.00 97.38 104 VAL A C 1
ATOM 828 O O . VAL A 1 104 ? 12.562 2.983 -11.619 1.00 97.38 104 VAL A O 1
ATOM 831 N N . TRP A 1 105 ? 13.178 4.094 -9.762 1.00 96.38 105 TRP A N 1
ATOM 832 C CA . TRP A 1 105 ? 13.957 5.121 -10.452 1.00 96.38 105 TRP A CA 1
ATOM 833 C C . TRP A 1 105 ? 15.258 4.600 -11.063 1.00 96.38 105 TRP A C 1
ATOM 835 O O . TRP A 1 105 ? 15.620 5.016 -12.162 1.00 96.38 105 TRP A O 1
ATOM 845 N N . PHE A 1 106 ? 15.949 3.698 -10.367 1.00 96.25 106 PHE A N 1
ATOM 846 C CA . PHE A 1 106 ? 17.251 3.170 -10.786 1.00 96.25 106 PHE A CA 1
ATOM 847 C C . PHE A 1 106 ? 17.178 1.744 -11.338 1.00 96.25 106 PHE A C 1
ATOM 849 O O . PHE A 1 106 ? 18.084 1.322 -12.049 1.00 96.25 106 PHE A O 1
ATOM 856 N N . GLY A 1 107 ? 16.110 1.004 -11.038 1.00 96.69 107 GLY A N 1
ATOM 857 C CA . GLY A 1 107 ? 15.873 -0.339 -11.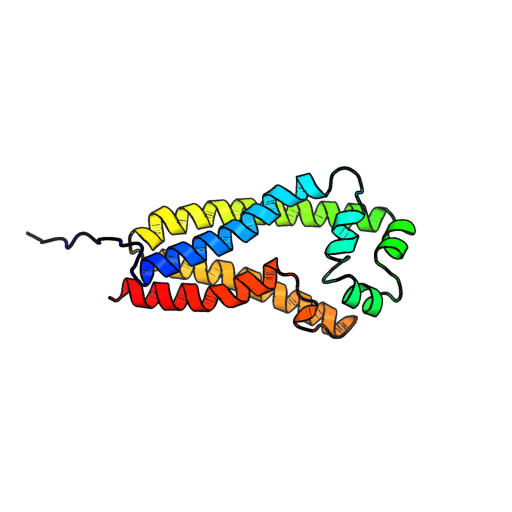559 1.00 96.69 107 GLY A CA 1
ATOM 858 C C . GLY A 1 107 ? 14.917 -0.325 -12.749 1.00 96.69 107 GLY A C 1
ATOM 859 O O . GLY A 1 107 ? 15.330 -0.484 -13.897 1.00 96.69 107 GLY A O 1
ATOM 860 N N . LEU A 1 108 ? 13.625 -0.127 -12.472 1.00 96.56 108 LEU A N 1
ATOM 861 C CA . LEU A 1 108 ? 12.555 -0.318 -13.456 1.00 96.56 108 LEU A CA 1
ATOM 862 C C . LEU A 1 108 ? 12.654 0.672 -14.620 1.00 96.56 108 LEU A C 1
ATOM 864 O O . LEU A 1 108 ? 12.575 0.270 -15.777 1.00 96.56 108 LEU A O 1
ATOM 868 N N . LYS A 1 109 ? 12.885 1.955 -14.324 1.00 95.69 109 LYS A N 1
ATOM 869 C CA . LYS A 1 109 ? 13.063 3.006 -15.336 1.00 95.69 109 LYS A CA 1
ATOM 870 C C . LYS A 1 109 ? 14.265 2.743 -16.255 1.00 95.69 109 LYS A C 1
ATOM 872 O O . LYS A 1 109 ? 14.247 3.175 -17.400 1.00 95.69 109 LYS A O 1
ATOM 877 N N . CYS A 1 110 ? 15.277 2.020 -15.777 1.00 94.25 110 CYS A N 1
ATOM 878 C CA . CYS A 1 110 ? 16.457 1.622 -16.549 1.00 94.25 110 CYS A CA 1
ATOM 879 C C . CYS A 1 110 ? 16.257 0.309 -17.332 1.00 94.25 110 CYS A C 1
ATOM 881 O O . CYS A 1 110 ? 17.210 -0.193 -17.921 1.00 94.25 110 CYS A O 1
ATOM 883 N N . GLY A 1 111 ? 15.049 -0.265 -17.330 1.00 93.56 111 GLY A N 1
ATOM 884 C CA . GLY A 1 111 ? 14.738 -1.483 -18.079 1.00 93.56 111 GLY A CA 1
ATOM 885 C C . GLY A 1 111 ? 15.119 -2.782 -17.361 1.00 93.56 111 GLY A C 1
ATOM 886 O O . GLY A 1 111 ? 15.174 -3.842 -17.982 1.00 93.56 111 GLY A O 1
ATOM 887 N N . HIS A 1 112 ? 15.391 -2.750 -16.053 1.00 95.81 112 HIS A N 1
ATOM 888 C CA . HIS A 1 112 ? 15.757 -3.960 -15.320 1.00 95.81 112 HIS A CA 1
ATOM 889 C C . HIS A 1 112 ? 14.527 -4.771 -14.884 1.00 95.81 112 HIS A C 1
ATOM 891 O O . HIS A 1 112 ? 13.747 -4.344 -14.032 1.00 95.81 112 HIS A O 1
ATOM 897 N N . SER A 1 113 ? 14.394 -5.996 -15.399 1.00 95.75 113 SER A N 1
ATOM 898 C CA . SER A 1 113 ? 13.254 -6.883 -15.113 1.00 95.75 113 SER A CA 1
ATOM 899 C C . SER A 1 113 ? 13.146 -7.328 -13.653 1.00 95.75 113 SER A C 1
ATOM 901 O O . SER A 1 113 ? 12.038 -7.488 -13.142 1.00 95.75 113 SER A O 1
ATOM 903 N N . TRP A 1 114 ? 14.268 -7.464 -12.938 1.00 97.50 114 TRP A N 1
ATOM 904 C CA . TRP A 1 114 ? 14.250 -7.784 -11.506 1.00 97.50 114 TRP A CA 1
ATOM 905 C C . TRP A 1 114 ? 13.506 -6.716 -10.691 1.00 97.50 114 TRP A C 1
ATOM 907 O O . TRP A 1 114 ? 12.854 -7.048 -9.703 1.00 97.50 114 TRP A O 1
ATOM 917 N N . ALA A 1 115 ? 13.550 -5.449 -11.121 1.00 97.44 115 ALA A N 1
ATOM 918 C CA . ALA A 1 115 ? 12.908 -4.344 -10.419 1.00 97.44 115 ALA A CA 1
ATOM 919 C C . ALA A 1 115 ? 11.381 -4.445 -10.492 1.00 97.44 115 ALA A C 1
ATOM 921 O O . ALA A 1 115 ? 10.707 -4.234 -9.484 1.00 97.44 115 ALA A O 1
ATOM 922 N N . LEU A 1 116 ? 10.837 -4.844 -11.649 1.00 97.81 116 LEU A N 1
ATOM 923 C CA . LEU A 1 116 ? 9.404 -5.101 -11.820 1.00 97.81 116 LEU A CA 1
ATOM 924 C C . LEU A 1 116 ? 8.913 -6.158 -10.829 1.00 97.81 116 LEU A C 1
ATOM 926 O O . LEU A 1 116 ? 7.907 -5.955 -10.145 1.00 97.81 116 LEU A O 1
ATOM 930 N N . TRP A 1 117 ? 9.628 -7.279 -10.742 1.00 98.00 117 TRP A N 1
ATOM 931 C CA . TRP A 1 117 ? 9.239 -8.391 -9.880 1.00 98.00 117 TRP A CA 1
ATOM 932 C C . TRP A 1 117 ? 9.446 -8.082 -8.401 1.00 98.00 117 TRP A C 1
ATOM 934 O O . TRP A 1 117 ? 8.578 -8.423 -7.603 1.00 98.00 117 TRP A O 1
ATOM 944 N N . ALA A 1 118 ? 10.516 -7.372 -8.035 1.00 97.69 118 ALA A N 1
ATOM 945 C CA . ALA A 1 118 ? 10.732 -6.916 -6.665 1.00 97.69 118 ALA A CA 1
ATOM 946 C C . ALA A 1 118 ? 9.601 -5.985 -6.196 1.00 9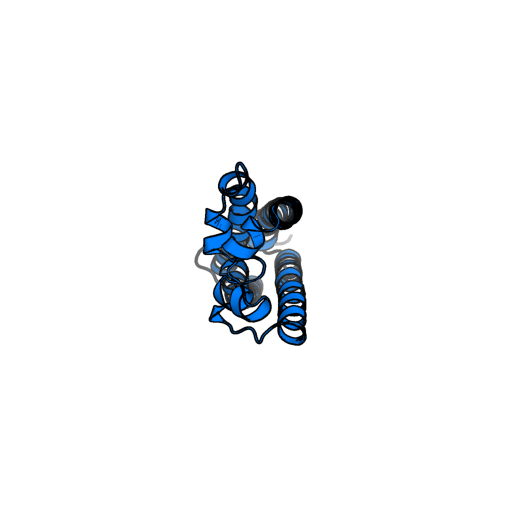7.69 118 ALA A C 1
ATOM 948 O O . ALA A 1 118 ? 9.012 -6.210 -5.137 1.00 97.69 118 ALA A O 1
ATOM 949 N N . LEU A 1 119 ? 9.239 -4.987 -7.013 1.00 97.31 119 LEU A N 1
ATOM 950 C CA . LEU A 1 119 ? 8.123 -4.082 -6.726 1.00 97.31 119 LEU A CA 1
ATOM 951 C C . LEU A 1 119 ? 6.797 -4.840 -6.661 1.00 97.31 119 LEU A C 1
ATOM 953 O O . LEU A 1 119 ? 6.020 -4.637 -5.729 1.00 97.31 119 LEU A O 1
ATOM 957 N N . THR A 1 120 ? 6.546 -5.729 -7.622 1.00 97.38 120 THR A N 1
ATOM 958 C CA . THR A 1 120 ? 5.296 -6.493 -7.686 1.00 97.38 120 THR A CA 1
ATOM 959 C C . THR A 1 120 ? 5.143 -7.412 -6.479 1.00 97.38 120 THR A C 1
ATOM 961 O O . THR A 1 120 ? 4.118 -7.357 -5.807 1.00 97.38 120 THR A O 1
ATOM 964 N N . ALA A 1 121 ? 6.160 -8.216 -6.165 1.00 97.00 121 ALA A N 1
ATOM 965 C CA . ALA A 1 121 ? 6.126 -9.164 -5.055 1.00 97.00 121 ALA A CA 1
ATOM 966 C C . ALA A 1 121 ? 5.993 -8.455 -3.701 1.00 97.00 121 ALA A C 1
ATOM 968 O O . ALA A 1 121 ? 5.186 -8.870 -2.871 1.00 97.00 121 ALA A O 1
ATOM 969 N N . SER A 1 122 ? 6.727 -7.356 -3.499 1.00 95.19 122 SER A N 1
ATOM 970 C CA . SER A 1 122 ? 6.635 -6.554 -2.275 1.00 95.19 122 SER A CA 1
ATOM 971 C C . SER A 1 122 ? 5.231 -5.967 -2.080 1.00 95.19 122 SER A C 1
ATOM 973 O O . SER A 1 122 ? 4.610 -6.156 -1.034 1.00 95.19 122 SER A O 1
ATOM 975 N N . ASN A 1 123 ? 4.666 -5.329 -3.112 1.00 93.75 123 ASN A N 1
ATOM 976 C CA . ASN A 1 123 ? 3.304 -4.787 -3.045 1.00 93.75 123 ASN A CA 1
ATOM 977 C C . ASN A 1 123 ? 2.245 -5.887 -2.889 1.00 93.75 123 ASN A C 1
ATOM 979 O O . ASN A 1 123 ? 1.279 -5.720 -2.144 1.00 93.75 123 ASN A O 1
ATOM 983 N N . PHE A 1 124 ? 2.433 -7.026 -3.555 1.00 94.94 124 PHE A N 1
ATOM 984 C CA . PHE A 1 124 ? 1.547 -8.173 -3.413 1.00 94.94 124 PHE A CA 1
ATOM 985 C C . PHE A 1 124 ? 1.559 -8.716 -1.983 1.00 94.94 124 PHE A C 1
ATOM 987 O O . PHE A 1 124 ? 0.496 -9.026 -1.455 1.00 94.94 124 PHE A O 1
ATOM 994 N N . ALA A 1 125 ? 2.720 -8.768 -1.322 1.00 94.06 125 ALA A N 1
ATOM 995 C CA . ALA A 1 125 ? 2.812 -9.183 0.075 1.00 94.06 125 ALA A CA 1
ATOM 996 C C . ALA A 1 125 ? 1.977 -8.274 0.992 1.00 94.06 125 ALA A C 1
ATOM 998 O O . ALA A 1 125 ? 1.218 -8.777 1.820 1.00 94.06 125 ALA A O 1
ATOM 999 N N . VAL A 1 126 ? 2.041 -6.950 0.798 1.00 90.56 126 VAL A N 1
ATOM 1000 C CA . VAL A 1 126 ? 1.214 -5.987 1.550 1.00 90.56 126 VAL A CA 1
ATOM 1001 C C . VAL A 1 126 ? -0.278 -6.294 1.383 1.00 90.56 126 VAL A C 1
ATOM 1003 O O . VAL A 1 126 ? -0.998 -6.435 2.373 1.00 90.56 126 VAL A O 1
ATOM 1006 N N . ILE A 1 127 ? -0.739 -6.459 0.140 1.00 91.31 127 ILE A N 1
ATOM 1007 C CA . ILE A 1 127 ? -2.145 -6.767 -0.163 1.00 91.31 127 ILE A CA 1
ATOM 1008 C C . ILE A 1 127 ? -2.545 -8.129 0.418 1.00 91.31 127 ILE A C 1
ATOM 1010 O O . ILE A 1 127 ? -3.622 -8.267 0.996 1.00 91.31 127 ILE A O 1
ATOM 1014 N N . PHE A 1 128 ? -1.678 -9.132 0.305 1.00 94.06 128 PHE A N 1
ATOM 1015 C CA . PHE A 1 128 ? -1.927 -10.481 0.800 1.00 94.06 128 PHE A CA 1
ATOM 1016 C C . PHE A 1 128 ? -2.133 -10.500 2.319 1.00 94.06 128 PHE A C 1
ATOM 1018 O O . PHE A 1 128 ? -3.145 -11.018 2.797 1.00 94.06 128 PHE A O 1
ATOM 1025 N N . PHE A 1 129 ? -1.230 -9.883 3.087 1.00 92.12 129 PHE A N 1
ATOM 1026 C CA . PHE A 1 129 ? -1.373 -9.807 4.544 1.00 92.12 129 PHE A CA 1
ATOM 1027 C C . PHE A 1 129 ? -2.571 -8.952 4.968 1.00 92.12 129 PHE A C 1
ATOM 1029 O O . PHE A 1 129 ? -3.249 -9.290 5.942 1.00 92.12 129 PHE A O 1
ATOM 1036 N N . PHE A 1 130 ? -2.896 -7.905 4.207 1.00 90.38 130 PHE A N 1
ATOM 1037 C CA . PHE A 1 130 ? -4.121 -7.141 4.421 1.00 90.38 130 PHE A CA 1
ATOM 1038 C C . PHE A 1 130 ? -5.380 -8.009 4.242 1.00 90.38 130 PHE A C 1
ATOM 1040 O O . PHE A 1 130 ? -6.267 -7.992 5.098 1.00 90.38 130 PHE A O 1
ATOM 1047 N N . ILE A 1 131 ? -5.446 -8.824 3.181 1.00 92.31 131 ILE A N 1
ATOM 1048 C CA . ILE A 1 131 ? -6.561 -9.756 2.936 1.00 92.31 131 ILE A CA 1
ATOM 1049 C C . ILE A 1 131 ? -6.673 -10.789 4.061 1.00 92.31 131 ILE A C 1
ATOM 1051 O O . ILE A 1 131 ? -7.786 -11.088 4.495 1.00 92.31 131 ILE A O 1
ATOM 1055 N N . LEU A 1 132 ? -5.554 -11.320 4.563 1.00 94.19 132 LEU A N 1
ATOM 1056 C CA . LEU A 1 132 ? -5.572 -12.247 5.699 1.00 94.19 132 LEU A CA 1
ATOM 1057 C C . LEU A 1 132 ? -6.163 -11.597 6.954 1.00 94.19 132 LEU A C 1
ATOM 1059 O O . LEU A 1 132 ? -7.032 -12.193 7.594 1.00 94.19 132 LEU A O 1
ATOM 1063 N N . GLY A 1 133 ? -5.754 -10.365 7.269 1.00 91.50 133 GLY A N 1
ATOM 1064 C CA . GLY A 1 133 ? -6.315 -9.600 8.384 1.00 91.50 133 GLY A CA 1
ATOM 1065 C C . GLY A 1 133 ? -7.813 -9.333 8.216 1.00 91.50 133 GLY A C 1
ATOM 1066 O O . GLY A 1 133 ? -8.593 -9.576 9.138 1.00 91.50 133 GLY A O 1
ATOM 1067 N N . ALA A 1 134 ? -8.233 -8.909 7.021 1.00 91.94 134 ALA A N 1
ATOM 1068 C CA . ALA A 1 134 ? -9.641 -8.672 6.700 1.00 91.94 134 ALA A CA 1
ATOM 1069 C C . ALA A 1 134 ? -10.475 -9.952 6.803 1.00 91.94 134 ALA A C 1
ATOM 1071 O O . ALA A 1 134 ? -11.559 -9.946 7.385 1.00 91.94 134 ALA A O 1
ATOM 1072 N N . ARG A 1 135 ? -9.959 -11.077 6.302 1.00 93.69 135 ARG A N 1
ATOM 1073 C CA . ARG A 1 135 ? -10.621 -12.379 6.411 1.00 93.69 135 ARG A CA 1
ATOM 1074 C C . ARG A 1 135 ? -10.777 -12.800 7.867 1.00 93.69 135 ARG A C 1
ATOM 1076 O O . ARG A 1 135 ? -11.865 -13.219 8.247 1.00 93.69 135 ARG A O 1
ATOM 1083 N N . TYR A 1 136 ? -9.723 -12.672 8.671 1.00 93.81 136 TYR A N 1
ATOM 1084 C CA . TYR A 1 136 ? -9.777 -13.019 10.089 1.00 93.81 136 TYR A CA 1
ATOM 1085 C C . TYR A 1 136 ? -10.820 -12.174 10.831 1.00 93.81 136 TYR A C 1
ATOM 1087 O O . TYR A 1 136 ? -11.707 -12.722 11.483 1.00 93.81 136 TYR A O 1
ATOM 1095 N N . PHE A 1 137 ? -10.788 -10.850 10.654 1.00 92.94 137 PHE A N 1
ATOM 1096 C CA . PHE A 1 137 ? -11.793 -9.945 11.218 1.00 92.94 137 PHE A CA 1
ATOM 1097 C C . PHE A 1 137 ? -13.208 -10.315 10.756 1.00 92.94 137 PHE A C 1
ATOM 1099 O O . PHE A 1 137 ? -14.133 -10.391 11.564 1.00 92.94 137 PHE A O 1
ATOM 1106 N N . SER A 1 138 ? -13.368 -10.610 9.464 1.00 94.31 138 SER A N 1
ATOM 1107 C CA . SER A 1 138 ? -14.664 -10.950 8.890 1.00 94.31 138 SER A CA 1
ATOM 1108 C C . SER A 1 138 ? -15.245 -12.260 9.415 1.00 94.31 138 SER A C 1
ATOM 1110 O O . SER A 1 138 ? -16.464 -12.388 9.488 1.00 94.31 138 SER A O 1
ATOM 1112 N N . GLN A 1 139 ? -14.392 -13.233 9.731 1.00 94.19 139 GLN A N 1
ATOM 1113 C CA . GLN A 1 139 ? -14.803 -14.533 10.257 1.00 94.19 139 GLN A CA 1
ATOM 1114 C C . GLN A 1 139 ? -15.157 -14.473 11.744 1.00 94.19 139 GLN A C 1
ATOM 1116 O O . GLN A 1 139 ? -16.034 -15.211 12.179 1.00 94.19 139 GLN A O 1
ATOM 1121 N N . GLN A 1 140 ? -14.471 -13.624 12.512 1.00 93.31 140 GLN A N 1
ATOM 1122 C CA . GLN A 1 140 ? -14.612 -13.583 13.969 1.00 93.31 140 GLN A CA 1
ATOM 1123 C C . GLN A 1 140 ? -15.606 -12.527 14.461 1.00 93.31 140 GLN A C 1
ATOM 1125 O O . GLN A 1 140 ? -16.175 -12.695 15.535 1.00 93.31 140 GLN A O 1
ATOM 1130 N N . LEU A 1 141 ? -15.789 -11.428 13.719 1.00 92.38 141 LEU A N 1
ATOM 1131 C CA . LEU A 1 141 ? -16.497 -10.250 14.226 1.00 92.38 141 LEU A CA 1
ATOM 1132 C C . LEU A 1 141 ? -17.701 -9.858 13.371 1.00 92.38 141 LEU A C 1
ATOM 1134 O O . LEU A 1 141 ? -18.825 -9.848 13.861 1.00 92.38 141 LEU A O 1
ATOM 1138 N N . THR A 1 142 ? -17.496 -9.515 12.099 1.00 92.69 142 THR A N 1
ATOM 1139 C CA . THR A 1 142 ? -18.600 -9.112 11.211 1.00 92.69 142 THR A CA 1
ATOM 1140 C C . THR A 1 142 ? -18.202 -9.209 9.741 1.00 92.69 142 THR A C 1
ATOM 1142 O O . THR A 1 142 ? -17.076 -8.839 9.413 1.00 92.69 142 THR A O 1
ATOM 1145 N N . PRO A 1 143 ? -19.112 -9.592 8.825 1.00 92.50 143 PRO A N 1
ATOM 1146 C CA . PRO A 1 143 ? -18.843 -9.571 7.391 1.00 92.50 143 PRO A CA 1
ATOM 1147 C C . PRO A 1 143 ? -18.306 -8.217 6.910 1.00 92.50 143 PRO A C 1
ATOM 1149 O O . PRO A 1 143 ? -18.938 -7.180 7.138 1.00 92.50 143 PRO A O 1
ATOM 1152 N N . LEU A 1 144 ? -17.157 -8.240 6.231 1.00 90.56 144 LEU A N 1
ATOM 1153 C CA . LEU A 1 144 ? -16.583 -7.070 5.566 1.00 90.56 144 LEU A CA 1
ATOM 1154 C C . LEU A 1 144 ? -16.999 -7.024 4.099 1.00 90.56 144 LEU A C 1
ATOM 1156 O O . LEU A 1 144 ? -17.014 -8.037 3.400 1.00 90.56 144 LEU A O 1
ATOM 1160 N N . TYR A 1 145 ? -17.285 -5.819 3.622 1.00 88.31 145 TYR A N 1
ATOM 1161 C CA . TYR A 1 145 ? -17.614 -5.551 2.229 1.00 88.31 145 TYR A CA 1
ATOM 1162 C C . TYR A 1 145 ? -16.555 -4.641 1.615 1.00 88.31 145 TYR A C 1
ATOM 1164 O O . TYR A 1 145 ? -15.856 -3.916 2.317 1.00 88.31 145 TYR A O 1
ATOM 1172 N N . PHE A 1 146 ? -16.481 -4.607 0.284 1.00 85.69 146 PHE A N 1
ATOM 1173 C CA . PHE A 1 146 ? -15.507 -3.778 -0.435 1.00 85.69 146 PHE A CA 1
ATOM 1174 C C . PHE A 1 146 ? -15.543 -2.294 -0.020 1.00 85.69 146 PHE A C 1
ATOM 1176 O O . PHE A 1 146 ? -14.507 -1.650 0.075 1.00 85.69 146 PHE A O 1
ATOM 1183 N N . LYS A 1 147 ? -16.730 -1.766 0.306 1.00 86.25 147 LYS A N 1
ATOM 1184 C CA . LYS A 1 147 ? -16.924 -0.383 0.779 1.00 86.25 147 LYS A CA 1
ATOM 1185 C C . LYS A 1 147 ? -16.400 -0.099 2.193 1.00 86.25 147 LYS A C 1
ATOM 1187 O O . LYS A 1 147 ? -16.307 1.063 2.565 1.00 86.25 147 LYS A O 1
ATOM 1192 N N . ASP A 1 148 ? -16.112 -1.137 2.977 1.00 86.50 148 ASP A N 1
ATOM 1193 C CA . ASP A 1 148 ? -15.518 -1.007 4.315 1.00 86.50 148 ASP A CA 1
ATOM 1194 C C . ASP A 1 148 ? -13.995 -1.028 4.264 1.00 86.50 148 ASP A C 1
ATOM 1196 O O . ASP A 1 148 ? -13.339 -0.815 5.280 1.00 86.50 148 ASP A O 1
ATOM 1200 N N . LEU A 1 149 ? -13.429 -1.338 3.096 1.00 86.88 149 LEU A N 1
ATOM 1201 C CA . LEU A 1 149 ? -11.995 -1.407 2.941 1.00 86.88 149 LEU A CA 1
ATOM 1202 C C . LEU A 1 149 ? -11.420 0.010 2.818 1.00 86.88 149 LEU A C 1
ATOM 1204 O O . LEU A 1 149 ? -11.903 0.806 2.007 1.00 86.88 149 LEU A O 1
ATOM 1208 N N . PRO A 1 150 ? -10.359 0.329 3.571 1.00 84.00 150 PRO A N 1
ATOM 1209 C CA . PRO A 1 150 ? -9.706 1.616 3.488 1.00 84.00 150 PRO A CA 1
ATOM 1210 C C . PRO A 1 150 ? -9.163 1.900 2.075 1.00 84.00 150 PRO A C 1
ATOM 1212 O O . PRO A 1 150 ? -8.598 1.000 1.439 1.00 84.00 150 PRO A O 1
ATOM 1215 N N . PRO A 1 151 ? -9.228 3.165 1.608 1.00 84.12 151 PRO A N 1
ATOM 1216 C CA . PRO A 1 151 ? -8.727 3.568 0.291 1.00 84.12 151 PRO A CA 1
ATOM 1217 C C . PRO A 1 151 ? -7.262 3.197 0.043 1.00 84.12 151 PRO A C 1
ATOM 1219 O O . PRO A 1 151 ? -6.877 2.864 -1.075 1.00 84.12 151 PRO A O 1
ATOM 1222 N N . TYR A 1 152 ? -6.440 3.218 1.094 1.00 83.44 152 TYR A N 1
ATOM 1223 C CA . TYR A 1 152 ? -5.022 2.888 0.995 1.00 83.44 152 TYR A CA 1
ATOM 1224 C C . TYR A 1 152 ? -4.731 1.413 0.708 1.00 83.44 152 TYR A C 1
ATOM 1226 O O . TYR A 1 152 ? -3.615 1.093 0.319 1.00 83.44 152 TYR A O 1
ATOM 1234 N N . ALA A 1 153 ? -5.694 0.516 0.912 1.00 85.88 153 ALA A N 1
ATOM 1235 C CA . ALA A 1 153 ? -5.555 -0.891 0.552 1.00 85.88 153 ALA A CA 1
ATOM 1236 C C . ALA A 1 153 ? -6.194 -1.172 -0.814 1.00 85.88 153 ALA A C 1
ATOM 1238 O O . ALA A 1 153 ? -5.625 -1.886 -1.640 1.00 85.88 153 ALA A O 1
ATOM 1239 N N . THR A 1 154 ? -7.362 -0.579 -1.081 1.00 89.19 154 THR A N 1
ATOM 1240 C CA . THR A 1 154 ? -8.112 -0.815 -2.322 1.00 89.19 154 THR A CA 1
ATOM 1241 C C . THR A 1 154 ? -7.455 -0.178 -3.539 1.00 89.19 154 THR A C 1
ATOM 1243 O O . THR A 1 154 ? -7.338 -0.844 -4.565 1.00 89.19 154 THR A O 1
ATOM 1246 N N . ILE A 1 155 ? -6.984 1.071 -3.441 1.00 91.56 155 ILE A N 1
ATOM 1247 C CA . ILE A 1 155 ? -6.381 1.773 -4.583 1.00 91.56 155 ILE A CA 1
ATOM 1248 C C . ILE A 1 155 ? -5.096 1.061 -5.042 1.00 91.56 155 ILE A C 1
ATOM 1250 O O . ILE A 1 155 ? -5.046 0.666 -6.208 1.00 91.56 155 ILE A O 1
ATOM 1254 N N . PRO A 1 156 ? -4.091 0.789 -4.179 1.00 91.25 156 PRO A N 1
ATOM 1255 C CA . PRO A 1 156 ? -2.931 -0.003 -4.588 1.00 91.25 156 PRO A CA 1
ATOM 1256 C C . PRO A 1 156 ? -3.289 -1.402 -5.091 1.00 91.25 156 PRO A C 1
ATOM 1258 O O . PRO A 1 156 ? -2.700 -1.857 -6.068 1.00 91.25 156 PRO A O 1
ATOM 1261 N N . GLY A 1 157 ? -4.283 -2.059 -4.481 1.00 92.12 157 GLY A N 1
ATOM 1262 C CA . GLY A 1 157 ? -4.756 -3.376 -4.912 1.00 92.12 157 GLY A CA 1
ATOM 1263 C C . GLY A 1 157 ? -5.285 -3.408 -6.347 1.00 92.12 157 GLY A C 1
ATOM 1264 O O . GLY A 1 157 ? -5.052 -4.382 -7.060 1.00 92.12 157 GLY A O 1
ATOM 1265 N N . LEU A 1 158 ? -5.948 -2.337 -6.790 1.00 94.19 158 LEU A N 1
ATOM 1266 C CA . LEU A 1 158 ? -6.455 -2.204 -8.159 1.00 94.19 158 LEU A CA 1
ATOM 1267 C C . LEU A 1 158 ? -5.378 -1.750 -9.149 1.00 94.19 158 LEU A C 1
ATOM 1269 O O . LEU A 1 158 ? -5.369 -2.194 -10.296 1.00 94.19 158 LEU A O 1
ATOM 1273 N N . LEU A 1 159 ? -4.474 -0.866 -8.721 1.00 96.12 159 LEU A N 1
ATOM 1274 C CA . LEU A 1 159 ? -3.424 -0.328 -9.589 1.00 96.12 159 LEU A CA 1
ATOM 1275 C C . LEU A 1 159 ? -2.285 -1.322 -9.827 1.00 96.12 159 LEU A C 1
ATOM 1277 O O . LEU A 1 159 ? -1.690 -1.304 -10.904 1.00 96.12 159 LEU A O 1
ATOM 1281 N N . LEU A 1 160 ? -1.982 -2.187 -8.855 1.00 96.44 160 LEU A N 1
ATOM 1282 C CA . LEU A 1 160 ? -0.842 -3.100 -8.927 1.00 96.44 160 LEU A CA 1
ATOM 1283 C C . LEU A 1 160 ? -0.888 -4.025 -10.159 1.00 96.44 160 LEU A C 1
ATOM 1285 O O . LEU A 1 160 ? 0.094 -4.026 -10.899 1.00 96.44 160 LEU A O 1
ATOM 1289 N N . PRO A 1 161 ? -1.982 -4.758 -10.458 1.00 96.88 161 PRO A N 1
ATOM 1290 C CA . PRO A 1 161 ? -2.027 -5.623 -11.639 1.00 96.88 161 PRO A CA 1
ATOM 1291 C C . PRO A 1 161 ? -1.802 -4.852 -12.942 1.00 96.88 161 PRO A C 1
ATOM 1293 O O . PRO A 1 161 ? -1.084 -5.320 -13.823 1.00 96.88 161 PRO A O 1
ATOM 1296 N N . ILE A 1 162 ? -2.371 -3.647 -13.045 1.00 97.56 162 ILE A N 1
ATOM 1297 C CA . ILE A 1 162 ? -2.224 -2.774 -14.215 1.00 97.56 162 ILE A CA 1
ATOM 1298 C C . ILE A 1 162 ? -0.756 -2.353 -14.364 1.00 97.56 162 ILE A C 1
ATOM 1300 O O . ILE A 1 162 ? -0.179 -2.493 -15.443 1.00 97.56 162 ILE A O 1
ATOM 1304 N N . ALA A 1 163 ? -0.130 -1.899 -13.274 1.00 97.31 163 ALA A N 1
ATOM 1305 C CA . ALA A 1 163 ? 1.275 -1.503 -13.250 1.00 97.31 163 ALA A CA 1
ATOM 1306 C C . ALA A 1 163 ? 2.202 -2.662 -13.642 1.00 97.31 163 ALA A C 1
ATOM 1308 O O . ALA A 1 163 ? 3.117 -2.473 -14.447 1.00 97.31 163 ALA A O 1
ATOM 1309 N N . THR A 1 164 ? 1.943 -3.864 -13.123 1.00 97.25 164 THR A N 1
ATOM 1310 C CA . THR A 1 164 ? 2.729 -5.065 -13.420 1.00 97.25 164 THR A CA 1
ATOM 1311 C C . THR A 1 164 ? 2.609 -5.471 -14.888 1.00 97.25 164 THR A C 1
ATOM 1313 O O . THR A 1 164 ? 3.631 -5.693 -15.535 1.00 97.25 164 THR A O 1
ATOM 1316 N N . VAL A 1 165 ? 1.391 -5.526 -15.438 1.00 97.81 165 VAL A N 1
ATOM 1317 C CA . VAL A 1 165 ? 1.162 -5.909 -16.844 1.00 97.81 165 VAL A CA 1
ATOM 1318 C C . VAL A 1 165 ? 1.808 -4.905 -17.798 1.00 97.81 165 VAL A C 1
ATOM 1320 O O . VAL A 1 165 ? 2.522 -5.307 -18.715 1.00 97.81 165 VAL A O 1
ATOM 1323 N N . LEU A 1 166 ? 1.623 -3.603 -17.563 1.00 97.06 166 LEU A N 1
ATOM 1324 C CA . LEU A 1 166 ? 2.254 -2.562 -18.380 1.00 97.06 166 LEU A CA 1
ATOM 1325 C C . LEU A 1 166 ? 3.783 -2.611 -18.296 1.00 97.06 166 LEU A C 1
ATOM 1327 O O . LEU A 1 166 ? 4.459 -2.428 -19.306 1.00 97.06 166 LEU A O 1
ATOM 1331 N N . GLY A 1 167 ? 4.327 -2.895 -17.110 1.00 96.19 167 GLY A N 1
ATOM 1332 C CA . GLY A 1 167 ? 5.769 -3.021 -16.908 1.00 96.19 167 GLY A CA 1
ATOM 1333 C C . GLY A 1 167 ? 6.334 -4.218 -17.654 1.00 96.19 167 GLY A C 1
ATOM 1334 O O . GLY A 1 167 ? 7.358 -4.102 -18.316 1.00 96.19 167 GLY A O 1
ATOM 1335 N N . TRP A 1 168 ? 5.631 -5.351 -17.614 1.00 97.12 168 TRP A N 1
ATOM 1336 C CA . TRP A 1 168 ? 6.007 -6.537 -18.373 1.00 97.12 168 TRP A CA 1
ATOM 1337 C C . TRP A 1 168 ? 6.014 -6.268 -19.879 1.00 97.12 168 TRP A C 1
ATOM 1339 O O . TRP A 1 168 ? 7.017 -6.543 -20.536 1.00 97.12 168 TRP A O 1
ATOM 1349 N N . LEU A 1 169 ? 4.934 -5.684 -20.414 1.00 96.12 169 LEU A N 1
ATOM 1350 C CA . LEU A 1 169 ? 4.830 -5.342 -21.835 1.00 96.12 169 LEU A CA 1
ATOM 1351 C C . LEU A 1 169 ? 5.931 -4.366 -22.265 1.00 96.12 169 LEU A C 1
ATOM 1353 O O . LEU A 1 169 ? 6.578 -4.596 -23.278 1.00 96.12 169 LEU A O 1
ATOM 1357 N N . GLY A 1 170 ? 6.181 -3.321 -21.474 1.00 93.31 170 GLY A N 1
ATOM 1358 C CA . GLY A 1 170 ? 7.179 -2.300 -21.793 1.00 93.31 170 GLY A CA 1
ATOM 1359 C C . GLY A 1 170 ? 8.638 -2.747 -21.663 1.00 93.31 170 GLY A C 1
ATOM 1360 O O . GLY A 1 170 ? 9.518 -2.061 -22.168 1.00 93.31 170 GLY A O 1
ATOM 1361 N N . LEU A 1 171 ? 8.912 -3.866 -20.989 1.00 93.56 171 LEU A N 1
ATOM 1362 C CA . LEU A 1 171 ? 10.246 -4.477 -20.945 1.00 93.56 171 LEU A CA 1
ATOM 1363 C C . LEU A 1 171 ? 10.513 -5.421 -22.127 1.00 93.56 171 LEU A C 1
ATOM 1365 O O . LEU A 1 171 ? 11.665 -5.772 -22.364 1.00 93.56 171 LEU A O 1
ATOM 1369 N N . HIS A 1 172 ? 9.463 -5.852 -22.832 1.00 89.38 172 HIS A N 1
ATOM 1370 C CA . HIS A 1 172 ? 9.543 -6.800 -23.951 1.00 89.38 172 HIS A CA 1
ATOM 1371 C C . HIS A 1 172 ? 9.195 -6.167 -25.308 1.00 89.38 172 HIS A C 1
ATOM 1373 O O . HIS A 1 172 ? 9.163 -6.877 -26.312 1.00 89.38 172 HIS A O 1
ATOM 1379 N N . SER A 1 173 ? 8.909 -4.862 -25.333 1.00 81.88 173 SER A N 1
ATOM 1380 C CA . SER A 1 173 ? 8.690 -4.051 -26.538 1.00 81.88 173 SER A CA 1
ATOM 1381 C C . SER A 1 173 ? 9.971 -3.357 -26.973 1.00 81.88 173 SER A C 1
ATOM 1383 O O . SER A 1 173 ? 10.268 -3.386 -28.183 1.00 81.88 173 SER A O 1
#

Foldseek 3Di:
DDPPPQDDFDLPALLVVLLVLLLVLLVLLQCLLVCLVVVPDDLPCVVCQQQPLQQRQVQNCQQPVDGSCVVCVVPVVSVVVSSVVSNVVSPVSNVVSVVLNCLSPVPLSSLHPVSLVVSLVVLVVVLVVVVVVQVVCCVRGHNDDPVSGDPSNVVSVVSSVSSSVSSVVRSVD

Radius of gyration: 19.57 Å; chains: 1; bounding box: 54×29×59 Å

pLDDT: mean 87.19, std 11.52, range [42.31, 98.0]